Protein AF-A0A4R3TAK6-F1 (afdb_monomer_lite)

Structure (mmCIF, N/CA/C/O backbone):
data_AF-A0A4R3TAK6-F1
#
_entry.id   AF-A0A4R3TAK6-F1
#
loop_
_atom_site.group_PDB
_atom_site.id
_atom_site.type_symbol
_atom_site.label_atom_id
_atom_site.label_alt_id
_atom_site.label_comp_id
_atom_site.label_asym_id
_atom_site.label_entity_id
_atom_site.label_seq_id
_atom_site.pdbx_PDB_ins_code
_atom_site.Cartn_x
_atom_site.Cartn_y
_atom_site.Cartn_z
_atom_site.occupancy
_atom_site.B_iso_or_equiv
_atom_site.auth_seq_id
_atom_site.auth_comp_id
_atom_site.auth_asym_id
_atom_site.auth_atom_id
_atom_site.pdbx_PDB_model_num
ATOM 1 N N . MET A 1 1 ? 19.551 -8.271 3.771 1.00 70.56 1 MET A N 1
ATOM 2 C CA . MET A 1 1 ? 18.998 -9.487 3.119 1.00 70.56 1 MET A CA 1
ATOM 3 C C . MET A 1 1 ? 17.637 -9.910 3.672 1.00 70.56 1 MET A C 1
ATOM 5 O O . MET A 1 1 ? 16.762 -10.207 2.869 1.00 70.56 1 MET A O 1
ATOM 9 N N . LEU A 1 2 ? 17.416 -9.865 4.993 1.00 76.44 2 LEU A N 1
ATOM 10 C CA . LEU A 1 2 ? 16.139 -10.234 5.634 1.00 76.44 2 LEU A CA 1
ATOM 11 C C . LEU A 1 2 ? 14.896 -9.561 5.026 1.00 76.44 2 LEU A C 1
ATOM 13 O O . LEU A 1 2 ? 13.891 -10.227 4.801 1.00 76.44 2 LEU A O 1
ATOM 17 N N . GLY A 1 3 ? 14.986 -8.280 4.653 1.00 71.94 3 GLY A N 1
ATOM 18 C CA . GLY A 1 3 ? 13.868 -7.561 4.027 1.00 71.94 3 GLY A CA 1
ATOM 19 C C . GLY A 1 3 ? 13.377 -8.170 2.705 1.00 71.94 3 GLY A C 1
ATOM 20 O O . GLY A 1 3 ? 12.184 -8.128 2.427 1.00 71.94 3 GLY A O 1
ATOM 21 N N . LYS A 1 4 ? 14.257 -8.810 1.918 1.00 79.31 4 LYS A N 1
ATOM 22 C CA . LYS A 1 4 ? 13.864 -9.494 0.671 1.00 79.31 4 LYS A CA 1
ATOM 23 C C . LYS A 1 4 ? 13.127 -10.805 0.953 1.00 79.31 4 LYS A C 1
ATOM 25 O O . LYS A 1 4 ? 12.213 -11.157 0.219 1.00 79.31 4 LYS A O 1
ATOM 30 N N . ILE A 1 5 ? 13.508 -11.501 2.023 1.00 83.44 5 ILE A N 1
ATOM 31 C CA . ILE A 1 5 ? 12.888 -12.765 2.440 1.00 83.44 5 ILE A CA 1
ATOM 32 C C . ILE A 1 5 ? 11.495 -12.491 3.015 1.00 83.44 5 ILE A C 1
ATOM 34 O O . ILE A 1 5 ? 10.518 -13.083 2.563 1.00 83.44 5 ILE A O 1
ATOM 38 N N . ILE A 1 6 ? 11.387 -11.535 3.944 1.00 79.31 6 ILE A N 1
ATOM 39 C CA . ILE A 1 6 ? 10.099 -11.133 4.529 1.00 79.31 6 ILE A CA 1
ATOM 40 C C . ILE A 1 6 ? 9.184 -10.551 3.445 1.00 79.31 6 ILE A C 1
ATOM 42 O O . ILE A 1 6 ? 8.023 -10.947 3.349 1.00 79.31 6 ILE A O 1
ATOM 46 N N . GLY A 1 7 ? 9.720 -9.691 2.573 1.00 77.31 7 GLY A N 1
ATOM 47 C CA . GLY A 1 7 ? 8.984 -9.138 1.437 1.00 77.31 7 GLY A CA 1
ATOM 48 C C . GLY A 1 7 ? 8.492 -10.212 0.463 1.00 77.31 7 GLY A C 1
ATOM 49 O O . GLY A 1 7 ? 7.349 -10.152 0.019 1.00 77.31 7 GLY A O 1
ATOM 50 N N . GLY A 1 8 ? 9.302 -11.238 0.186 1.00 82.25 8 GLY A N 1
ATOM 51 C CA . GLY A 1 8 ? 8.912 -12.362 -0.667 1.00 82.25 8 GLY A CA 1
ATOM 52 C C . GLY A 1 8 ? 7.804 -13.231 -0.060 1.00 82.25 8 GLY A C 1
ATOM 53 O O . GLY A 1 8 ? 6.859 -13.601 -0.757 1.00 82.25 8 GLY A O 1
ATOM 54 N N . ILE A 1 9 ? 7.870 -13.524 1.243 1.00 82.19 9 ILE A N 1
ATOM 55 C CA . ILE A 1 9 ? 6.856 -14.335 1.940 1.00 82.19 9 ILE A CA 1
ATOM 56 C C . ILE A 1 9 ? 5.530 -13.573 2.054 1.00 82.19 9 ILE A C 1
ATOM 58 O O . ILE A 1 9 ? 4.470 -14.129 1.746 1.00 82.19 9 ILE A O 1
ATOM 62 N N . ALA A 1 10 ? 5.586 -12.300 2.455 1.00 80.38 10 ALA A N 1
ATOM 63 C CA . ALA A 1 10 ? 4.414 -11.437 2.537 1.00 80.38 10 ALA A CA 1
ATOM 64 C C . ALA A 1 10 ? 3.788 -11.227 1.149 1.00 80.38 10 ALA A C 1
ATOM 66 O O . ALA A 1 10 ? 2.586 -11.433 0.986 1.00 80.38 10 ALA A O 1
ATOM 67 N N . GLY A 1 11 ? 4.608 -10.945 0.130 1.00 74.00 11 GLY A N 1
ATOM 68 C CA . GLY A 1 11 ? 4.169 -10.775 -1.255 1.00 74.00 11 GLY A CA 1
ATOM 69 C C . GLY A 1 11 ? 3.477 -12.018 -1.814 1.00 74.00 11 GLY A C 1
ATOM 70 O O . GLY A 1 11 ? 2.377 -11.914 -2.349 1.00 74.00 11 GLY A O 1
ATOM 71 N N . LYS A 1 12 ? 4.042 -13.216 -1.599 1.00 77.56 12 LYS A N 1
ATOM 72 C CA . LYS A 1 12 ? 3.424 -14.489 -2.022 1.00 77.56 12 LYS A CA 1
ATOM 73 C C . LYS A 1 12 ? 2.071 -14.738 -1.347 1.00 77.56 12 LYS A C 1
ATOM 75 O O . LYS A 1 12 ? 1.181 -15.344 -1.939 1.00 77.56 12 LYS A O 1
ATOM 80 N N . ARG A 1 13 ? 1.909 -14.327 -0.086 1.00 79.12 13 ARG A N 1
ATOM 81 C CA . ARG A 1 13 ? 0.651 -14.501 0.657 1.00 79.12 13 ARG A CA 1
ATOM 82 C C . ARG A 1 13 ? -0.412 -13.490 0.233 1.00 79.12 13 ARG A C 1
ATOM 84 O O . ARG A 1 13 ? -1.566 -13.886 0.131 1.00 79.12 13 ARG A O 1
ATOM 91 N N . ILE A 1 14 ? -0.021 -12.253 -0.060 1.00 74.19 14 ILE A N 1
ATOM 92 C CA . ILE A 1 14 ? -0.919 -11.235 -0.612 1.00 74.19 14 ILE A CA 1
ATOM 93 C C . ILE A 1 14 ? -1.373 -11.666 -2.011 1.00 74.19 14 ILE A C 1
ATOM 95 O O . ILE A 1 14 ? -2.572 -11.808 -2.214 1.00 74.19 14 ILE A O 1
ATOM 99 N N . ALA A 1 15 ? -0.443 -12.008 -2.912 1.00 71.19 15 ALA A N 1
ATOM 100 C CA . ALA A 1 15 ? -0.728 -12.392 -4.301 1.00 71.19 15 ALA A CA 1
ATOM 101 C C . ALA A 1 15 ? -1.759 -13.527 -4.444 1.00 71.19 15 ALA A C 1
ATOM 103 O O . ALA A 1 15 ? -2.572 -13.507 -5.358 1.00 71.19 15 ALA A O 1
ATOM 104 N N . ARG A 1 16 ? -1.773 -14.497 -3.518 1.00 72.69 16 ARG A N 1
ATOM 105 C CA . ARG A 1 16 ? -2.765 -15.589 -3.522 1.00 72.69 16 ARG A CA 1
ATOM 106 C C . ARG A 1 16 ? -4.182 -15.158 -3.143 1.00 72.69 16 ARG A C 1
ATOM 108 O O . ARG A 1 16 ? -5.122 -15.835 -3.527 1.00 72.69 16 ARG A O 1
ATOM 115 N N . ASN A 1 17 ? -4.330 -14.079 -2.378 1.00 70.19 17 ASN A N 1
ATOM 116 C CA . ASN A 1 17 ? -5.626 -13.601 -1.890 1.00 70.19 17 ASN A CA 1
ATOM 117 C C . ASN A 1 17 ? -6.200 -12.444 -2.729 1.00 70.19 17 ASN A C 1
ATOM 119 O O . ASN A 1 17 ? -7.364 -12.109 -2.554 1.00 70.19 17 ASN A O 1
ATOM 123 N N . VAL A 1 18 ? -5.418 -11.836 -3.633 1.00 67.00 18 VAL A N 1
ATOM 124 C CA . VAL A 1 18 ? -5.872 -10.754 -4.536 1.00 67.00 18 VAL A CA 1
ATOM 125 C C . VAL A 1 18 ? -6.294 -11.233 -5.937 1.00 67.00 18 VAL A C 1
ATOM 127 O O . VAL A 1 18 ? -6.406 -10.414 -6.841 1.00 67.00 18 VAL A O 1
ATOM 130 N N . VAL A 1 19 ? -6.606 -12.524 -6.124 1.00 56.34 19 VAL A N 1
ATOM 131 C CA . VAL A 1 19 ? -7.005 -13.169 -7.410 1.00 56.34 19 VAL A CA 1
ATOM 132 C C . VAL A 1 19 ? -8.354 -12.660 -7.992 1.00 56.34 19 VAL A C 1
ATOM 134 O O . VAL A 1 19 ? -8.962 -13.293 -8.839 1.00 56.34 19 VAL A O 1
ATOM 137 N N . GLY A 1 20 ? -8.842 -11.491 -7.579 1.00 59.41 20 GLY A N 1
ATOM 138 C CA . GLY A 1 20 ? -10.085 -10.888 -8.082 1.00 59.41 20 GLY A CA 1
ATOM 139 C C . GLY A 1 20 ? -10.018 -9.379 -8.317 1.00 59.41 20 GLY A C 1
ATOM 140 O O . GLY A 1 20 ? -11.047 -8.767 -8.582 1.00 59.41 20 GLY A O 1
ATOM 141 N N . VAL A 1 21 ? -8.838 -8.762 -8.197 1.00 62.12 21 VAL A N 1
ATOM 142 C CA . VAL A 1 21 ? -8.630 -7.374 -8.629 1.00 62.12 21 VAL A CA 1
ATOM 143 C C . VAL A 1 21 ? -8.255 -7.423 -10.101 1.00 62.12 21 VAL A C 1
ATOM 145 O O . VAL A 1 21 ? -7.288 -8.102 -10.436 1.00 62.12 21 VAL A O 1
ATOM 148 N N . ASP A 1 22 ? -9.012 -6.720 -10.947 1.00 66.94 22 ASP A N 1
ATOM 149 C CA . ASP A 1 22 ? -8.760 -6.566 -12.385 1.00 66.94 22 ASP A CA 1
ATOM 150 C C . ASP A 1 22 ? -7.248 -6.416 -12.630 1.00 66.94 22 ASP A C 1
ATOM 152 O O . ASP A 1 22 ? -6.636 -5.450 -12.155 1.00 66.94 22 ASP A O 1
ATOM 156 N N . GLU A 1 23 ? -6.623 -7.423 -13.256 1.00 69.50 23 GLU A N 1
ATOM 157 C CA . GLU A 1 23 ? -5.160 -7.623 -13.250 1.00 69.50 23 GLU A CA 1
ATOM 158 C C . GLU A 1 23 ? -4.412 -6.366 -13.713 1.00 69.50 23 GLU A C 1
ATOM 160 O O . GLU A 1 23 ? -3.355 -6.011 -13.186 1.00 69.50 23 GLU A O 1
ATOM 165 N N . THR A 1 24 ? -5.021 -5.636 -14.645 1.00 81.06 24 THR A N 1
ATOM 166 C CA . THR A 1 24 ? -4.501 -4.388 -15.202 1.00 81.06 24 THR A CA 1
ATOM 167 C C . THR A 1 24 ? -4.640 -3.218 -14.227 1.00 81.06 24 THR A C 1
ATOM 169 O O . THR A 1 24 ? -3.679 -2.480 -13.997 1.00 81.06 24 THR A O 1
ATOM 172 N N . GLY A 1 25 ? -5.810 -3.051 -13.604 1.00 79.88 25 GLY A N 1
ATOM 173 C CA . GLY A 1 25 ? -6.063 -1.961 -12.657 1.00 79.88 25 GLY A CA 1
ATOM 174 C C . GLY A 1 25 ? -5.235 -2.097 -11.378 1.00 79.88 25 GLY A C 1
ATOM 175 O O . GLY A 1 25 ? -4.633 -1.124 -10.917 1.00 79.88 25 GLY A O 1
ATOM 176 N N . GLY A 1 26 ? -5.131 -3.319 -10.849 1.00 78.38 26 GLY A N 1
ATOM 177 C CA . GLY A 1 26 ? -4.309 -3.629 -9.679 1.00 78.38 26 GLY A CA 1
AT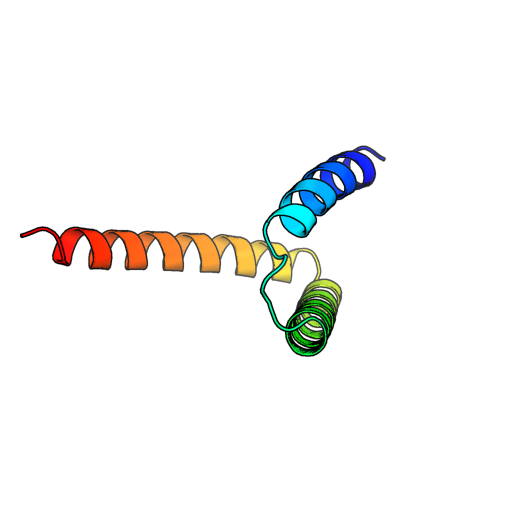OM 178 C C . GLY A 1 26 ? -2.815 -3.420 -9.935 1.00 78.38 26 GLY A C 1
ATOM 179 O O . GLY A 1 26 ? -2.118 -2.856 -9.087 1.00 78.38 26 GLY A O 1
ATOM 180 N N . ALA A 1 27 ? -2.322 -3.805 -11.117 1.00 84.69 27 ALA A N 1
ATOM 181 C CA . ALA A 1 27 ? -0.929 -3.594 -11.499 1.00 84.69 27 ALA A CA 1
ATOM 182 C C . ALA A 1 27 ? -0.592 -2.107 -11.663 1.00 84.69 27 ALA A C 1
ATOM 184 O O . ALA A 1 27 ? 0.404 -1.644 -11.107 1.00 84.69 27 ALA A O 1
ATOM 185 N N . ILE A 1 28 ? -1.431 -1.339 -12.366 1.00 88.69 28 ILE A N 1
ATOM 186 C CA . ILE A 1 28 ? -1.212 0.101 -12.565 1.00 88.69 28 ILE A CA 1
ATOM 187 C C . ILE A 1 28 ? -1.232 0.831 -11.221 1.00 88.69 28 ILE A C 1
ATOM 189 O O . ILE A 1 28 ? -0.299 1.575 -10.910 1.00 88.69 28 ILE A O 1
ATOM 193 N N . ALA A 1 29 ? -2.244 0.578 -10.388 1.00 86.50 29 ALA A N 1
ATOM 194 C CA . ALA A 1 29 ? -2.330 1.177 -9.060 1.00 86.50 29 ALA A CA 1
ATOM 195 C C . ALA A 1 29 ? -1.124 0.792 -8.188 1.00 86.50 29 ALA A C 1
ATOM 197 O O . ALA A 1 29 ? -0.541 1.653 -7.528 1.00 86.50 29 ALA A O 1
ATOM 198 N N . GLY A 1 30 ? -0.698 -0.474 -8.234 1.00 82.94 30 GLY A N 1
ATOM 199 C CA . GLY A 1 30 ? 0.477 -0.961 -7.516 1.00 82.94 30 GLY A CA 1
ATOM 200 C C . GLY A 1 30 ? 1.774 -0.286 -7.963 1.00 82.94 30 GLY A C 1
ATOM 201 O O . GLY A 1 30 ? 2.570 0.121 -7.119 1.00 82.94 30 GLY A O 1
ATOM 202 N N . VAL A 1 31 ? 1.977 -0.102 -9.271 1.00 87.56 31 VAL A N 1
ATOM 203 C CA . VAL A 1 31 ? 3.157 0.581 -9.826 1.00 87.56 31 VAL A CA 1
ATOM 204 C C . VAL A 1 31 ? 3.158 2.061 -9.458 1.00 87.56 31 VAL A C 1
ATOM 206 O O . VAL A 1 31 ? 4.192 2.574 -9.027 1.00 87.56 31 VAL A O 1
ATOM 209 N N . VAL A 1 32 ? 2.021 2.751 -9.568 1.00 86.94 32 VAL A N 1
ATOM 210 C CA . VAL A 1 32 ? 1.904 4.165 -9.181 1.00 86.94 32 VAL A CA 1
ATOM 211 C C . VAL A 1 32 ? 2.160 4.328 -7.683 1.00 86.94 32 VAL A C 1
ATOM 213 O O . VAL A 1 32 ? 3.013 5.127 -7.295 1.00 86.94 32 VAL A O 1
ATOM 216 N N . ALA A 1 33 ? 1.512 3.518 -6.843 1.00 83.19 33 ALA A N 1
ATOM 217 C CA . ALA A 1 33 ? 1.711 3.540 -5.397 1.00 83.19 33 ALA A CA 1
ATOM 218 C C . ALA A 1 33 ? 3.170 3.243 -5.017 1.00 83.19 33 ALA A C 1
ATOM 220 O O . ALA A 1 33 ? 3.765 3.981 -4.232 1.00 83.19 33 ALA A O 1
ATOM 221 N N . ALA A 1 34 ? 3.786 2.219 -5.616 1.00 82.88 34 ALA A N 1
ATOM 222 C CA . ALA A 1 34 ? 5.187 1.880 -5.380 1.00 82.88 34 ALA A CA 1
ATOM 223 C C . ALA A 1 34 ? 6.144 2.981 -5.856 1.00 82.88 34 ALA A C 1
ATOM 225 O O . ALA A 1 34 ? 7.150 3.245 -5.200 1.00 82.88 34 ALA A O 1
ATOM 226 N N . THR A 1 35 ? 5.836 3.651 -6.967 1.00 85.06 35 THR A N 1
ATOM 227 C CA . THR A 1 35 ? 6.652 4.748 -7.507 1.00 85.06 35 THR A CA 1
ATOM 228 C C . THR A 1 35 ? 6.599 5.971 -6.601 1.00 85.06 35 THR A C 1
ATOM 230 O O . THR A 1 35 ? 7.643 6.536 -6.271 1.00 85.06 35 THR A O 1
ATOM 233 N N . VAL A 1 36 ? 5.405 6.350 -6.139 1.00 84.31 36 VAL A N 1
ATOM 234 C CA . VAL A 1 36 ? 5.224 7.431 -5.162 1.00 84.31 36 VAL A CA 1
ATOM 235 C C . VAL A 1 36 ? 5.956 7.080 -3.867 1.00 84.31 36 VAL A C 1
ATOM 237 O O . VAL A 1 36 ? 6.773 7.864 -3.388 1.00 84.31 36 VAL A O 1
ATOM 240 N N . LEU A 1 37 ? 5.769 5.866 -3.348 1.00 81.31 37 LEU A N 1
ATOM 241 C CA . LEU A 1 37 ? 6.422 5.418 -2.120 1.00 81.31 37 LEU A CA 1
ATOM 242 C C . LEU A 1 37 ? 7.953 5.396 -2.246 1.00 81.31 37 LEU A C 1
ATOM 244 O O . LEU A 1 37 ? 8.652 5.831 -1.335 1.00 81.31 37 LEU A O 1
ATOM 248 N N . ARG A 1 38 ? 8.489 4.959 -3.391 1.00 80.06 38 ARG A N 1
ATOM 249 C CA . ARG A 1 38 ? 9.932 4.975 -3.675 1.00 80.06 38 ARG A CA 1
ATOM 250 C C . ARG A 1 38 ? 10.484 6.397 -3.792 1.00 80.06 38 ARG A C 1
ATOM 252 O O . ARG A 1 38 ? 11.636 6.612 -3.426 1.00 80.06 38 ARG A O 1
ATOM 259 N N . ARG A 1 39 ? 9.681 7.357 -4.262 1.00 82.25 39 ARG A N 1
ATOM 260 C CA . ARG A 1 39 ? 10.065 8.77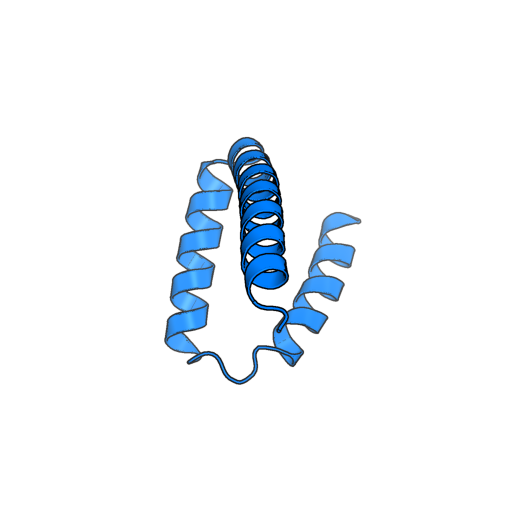3 -4.376 1.00 82.25 39 ARG A CA 1
ATOM 261 C C . ARG A 1 39 ? 10.029 9.511 -3.035 1.00 82.25 39 ARG A C 1
ATOM 263 O O . ARG A 1 39 ? 10.868 10.374 -2.813 1.00 82.25 39 ARG A O 1
ATOM 270 N N . PHE A 1 40 ? 9.113 9.146 -2.138 1.00 80.00 40 PHE A N 1
ATOM 271 C CA . PHE A 1 40 ? 9.042 9.685 -0.772 1.00 80.00 40 PHE A CA 1
ATOM 272 C C . PHE A 1 40 ? 9.914 8.920 0.243 1.00 80.00 40 PHE A C 1
ATOM 274 O O . PHE A 1 40 ? 10.172 9.419 1.339 1.00 80.00 40 PHE A O 1
ATOM 281 N N . GLY A 1 41 ? 10.387 7.719 -0.099 1.00 81.12 41 GLY A N 1
ATOM 282 C CA . GLY A 1 41 ? 11.298 6.926 0.727 1.00 81.12 41 GLY A CA 1
ATOM 283 C C . GLY A 1 41 ? 10.731 6.597 2.114 1.00 81.12 41 GLY A C 1
ATOM 284 O O . GLY A 1 41 ? 9.539 6.333 2.273 1.00 81.12 41 GLY A O 1
ATOM 285 N N . LEU A 1 42 ? 11.592 6.626 3.139 1.00 82.12 42 LEU A N 1
ATOM 286 C CA . LEU A 1 42 ? 11.226 6.367 4.542 1.00 82.12 42 LEU A CA 1
ATOM 287 C C . LEU A 1 42 ? 10.088 7.269 5.047 1.00 82.12 42 LEU A C 1
ATOM 289 O O . LEU A 1 42 ? 9.244 6.806 5.812 1.00 82.12 42 LEU A O 1
ATOM 293 N N . ALA A 1 43 ? 10.021 8.520 4.583 1.00 84.38 43 ALA A N 1
ATOM 294 C CA . ALA A 1 43 ? 8.949 9.442 4.948 1.00 84.38 43 ALA A CA 1
ATOM 295 C C . ALA A 1 43 ? 7.592 9.000 4.378 1.00 84.38 43 ALA A C 1
ATOM 297 O O . ALA A 1 43 ? 6.580 9.083 5.068 1.00 84.38 43 ALA A O 1
ATOM 298 N N . GLY A 1 44 ? 7.573 8.455 3.157 1.00 83.50 44 GLY A N 1
ATOM 299 C CA . GLY A 1 44 ? 6.364 7.886 2.558 1.00 83.50 44 GLY A CA 1
ATOM 300 C C . GLY A 1 44 ? 5.862 6.661 3.320 1.00 83.50 44 GLY A C 1
ATOM 301 O O . GLY A 1 44 ? 4.662 6.523 3.540 1.00 83.50 44 GLY A O 1
ATOM 302 N N . ILE A 1 45 ? 6.777 5.806 3.791 1.00 85.56 45 ILE A N 1
ATOM 303 C CA . ILE A 1 45 ? 6.429 4.646 4.627 1.00 85.56 45 ILE A CA 1
ATOM 304 C C . ILE A 1 45 ? 5.856 5.108 5.972 1.00 85.56 45 ILE A C 1
ATOM 306 O O . ILE A 1 45 ? 4.835 4.583 6.410 1.00 85.56 45 ILE A O 1
ATOM 310 N N . ALA A 1 46 ? 6.471 6.108 6.607 1.00 87.12 46 ALA A N 1
ATOM 311 C CA . ALA A 1 46 ? 5.989 6.663 7.869 1.00 87.12 46 ALA A CA 1
ATOM 312 C C . ALA A 1 46 ? 4.604 7.313 7.716 1.00 87.12 46 ALA A C 1
ATOM 314 O O . ALA A 1 46 ? 3.703 7.027 8.502 1.00 87.12 46 ALA A O 1
ATOM 315 N N . ALA A 1 47 ? 4.401 8.119 6.672 1.00 88.06 47 ALA A N 1
ATOM 316 C CA . ALA A 1 47 ? 3.113 8.737 6.376 1.00 88.06 47 ALA A CA 1
ATOM 317 C C . ALA A 1 47 ? 2.032 7.689 6.076 1.00 88.06 47 ALA A C 1
ATOM 319 O O . ALA A 1 47 ? 0.924 7.793 6.593 1.00 88.06 47 ALA A O 1
ATOM 320 N N . ALA A 1 48 ? 2.359 6.647 5.307 1.00 87.31 48 ALA A N 1
ATOM 321 C CA . ALA A 1 48 ? 1.442 5.544 5.039 1.00 87.31 48 ALA A CA 1
ATOM 322 C C . ALA A 1 48 ? 1.092 4.765 6.315 1.00 87.31 48 ALA A C 1
ATOM 324 O O . ALA A 1 48 ? -0.067 4.418 6.512 1.00 87.31 48 ALA A O 1
ATOM 325 N N . ALA A 1 49 ? 2.057 4.528 7.207 1.00 87.12 49 ALA A N 1
ATOM 326 C CA . ALA A 1 49 ? 1.817 3.850 8.479 1.00 87.12 49 ALA A CA 1
ATOM 327 C C . ALA A 1 49 ? 0.921 4.679 9.415 1.00 87.12 49 ALA A C 1
ATOM 329 O O . ALA A 1 49 ? -0.042 4.151 9.971 1.00 87.12 49 ALA A O 1
ATOM 330 N N . VAL A 1 50 ? 1.200 5.979 9.555 1.00 93.00 50 VAL A N 1
ATOM 331 C CA . VAL A 1 50 ? 0.392 6.898 10.374 1.00 93.00 50 VAL A CA 1
ATOM 332 C C . VAL A 1 50 ? -1.002 7.074 9.772 1.00 93.00 50 VAL A C 1
ATOM 334 O O . VAL A 1 50 ? -1.993 6.993 10.494 1.00 93.00 50 VAL A O 1
ATOM 337 N N . GLY A 1 51 ? -1.091 7.243 8.452 1.00 88.69 51 GLY A N 1
ATOM 338 C CA . GLY A 1 51 ? -2.352 7.340 7.723 1.00 88.69 51 GLY A CA 1
ATOM 339 C C . GLY A 1 51 ? -3.196 6.077 7.868 1.00 88.69 51 GLY A C 1
ATOM 340 O O . GLY A 1 51 ? -4.365 6.171 8.224 1.00 88.69 51 GLY A O 1
ATOM 341 N N . ALA A 1 52 ? -2.599 4.895 7.697 1.00 87.12 52 ALA A N 1
ATOM 342 C CA . ALA A 1 52 ? -3.286 3.619 7.889 1.00 87.12 52 ALA A CA 1
ATOM 343 C C . ALA A 1 52 ? -3.751 3.416 9.339 1.00 87.12 52 ALA A C 1
ATOM 345 O O . ALA A 1 52 ? -4.827 2.869 9.568 1.00 87.12 52 ALA A O 1
ATOM 346 N N . TYR A 1 53 ? -2.974 3.864 10.330 1.00 91.00 53 TYR A N 1
ATOM 347 C CA . TYR A 1 53 ? -3.375 3.796 11.736 1.00 91.00 53 TYR A CA 1
ATOM 348 C C . TYR A 1 53 ? -4.548 4.736 12.047 1.00 91.00 53 TYR A C 1
ATOM 350 O O . TYR A 1 53 ? -5.515 4.326 12.691 1.00 91.00 53 TYR A O 1
ATOM 358 N N . ALA A 1 54 ? -4.488 5.978 11.560 1.00 92.06 54 ALA A N 1
ATOM 359 C CA . ALA A 1 54 ? -5.564 6.950 11.715 1.00 92.06 54 ALA A CA 1
ATOM 360 C C . ALA A 1 54 ? -6.851 6.486 11.012 1.00 92.06 54 ALA A C 1
ATOM 362 O O . ALA A 1 54 ? -7.927 6.535 11.609 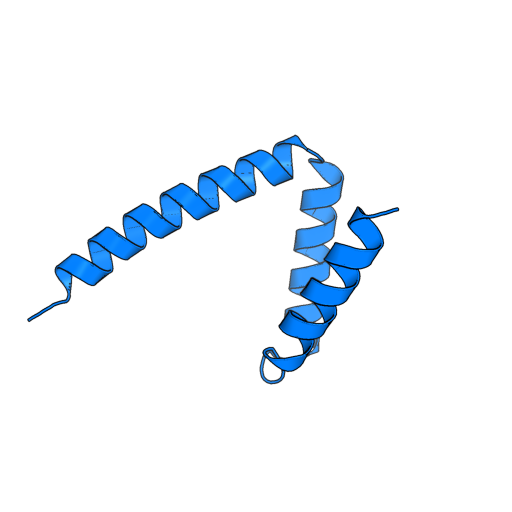1.00 92.06 54 ALA A O 1
ATOM 363 N N . ASP A 1 55 ? -6.732 5.972 9.786 1.00 90.31 55 ASP A N 1
ATOM 364 C CA . ASP A 1 55 ? -7.849 5.417 9.022 1.00 90.31 55 ASP A CA 1
A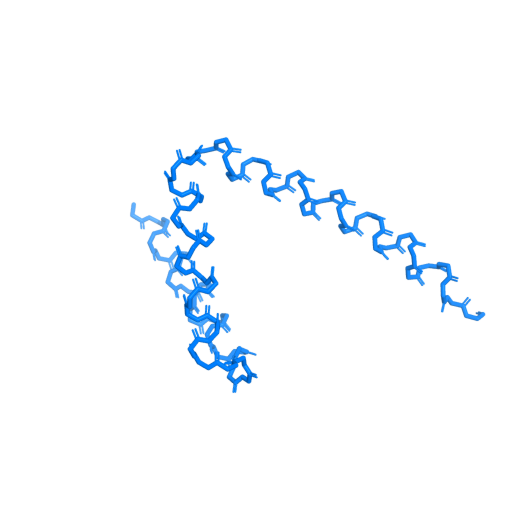TOM 365 C C . ASP A 1 55 ? -8.468 4.207 9.727 1.00 90.31 55 ASP A C 1
ATOM 367 O O . ASP A 1 55 ? -9.681 4.166 9.932 1.00 90.31 55 ASP A O 1
ATOM 371 N N . ARG A 1 56 ? -7.641 3.272 10.214 1.00 86.56 56 ARG A N 1
ATOM 372 C CA . ARG A 1 56 ? -8.113 2.127 10.998 1.00 86.56 56 ARG A CA 1
ATOM 373 C C . ARG A 1 56 ? -8.869 2.579 12.241 1.00 86.56 56 ARG A C 1
ATOM 375 O O . ARG A 1 56 ? -9.945 2.052 12.509 1.00 86.56 56 ARG A O 1
ATOM 382 N N . LYS A 1 57 ? -8.353 3.569 12.975 1.00 87.75 57 LYS A N 1
ATOM 383 C CA . LYS A 1 57 ? -9.006 4.074 14.189 1.00 87.75 57 LYS A CA 1
ATOM 384 C C . LYS A 1 57 ? -10.348 4.739 13.883 1.00 87.75 57 LYS A C 1
ATOM 386 O O . LYS A 1 57 ? -11.302 4.579 14.644 1.00 87.75 57 LYS A O 1
ATOM 391 N N . LEU A 1 58 ? -10.436 5.466 12.771 1.00 85.19 58 LEU A N 1
ATOM 392 C CA . LEU A 1 58 ? -11.672 6.111 12.339 1.00 85.19 58 LEU A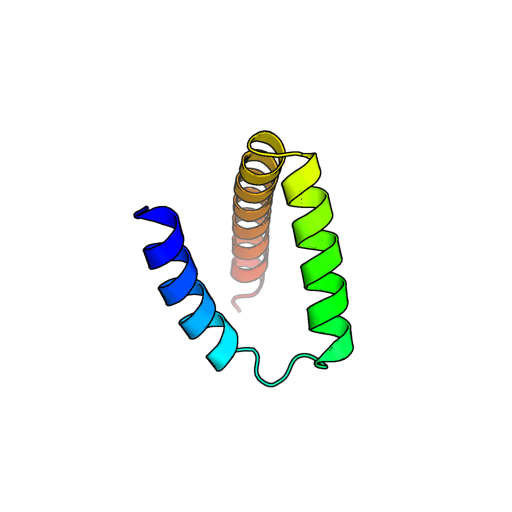 CA 1
ATOM 393 C C . LEU A 1 58 ? -12.692 5.085 11.826 1.00 85.19 58 LEU A C 1
ATOM 395 O O . LEU A 1 58 ? -13.873 5.175 12.155 1.00 85.19 58 LEU A O 1
ATOM 399 N N . SER A 1 59 ? -12.231 4.085 11.078 1.00 86.00 59 SER A N 1
ATOM 400 C CA . SER A 1 59 ? -13.037 2.970 10.582 1.00 86.00 59 SER A CA 1
ATOM 401 C C . SER A 1 59 ? -13.553 2.080 11.710 1.00 86.00 59 SER A C 1
ATOM 403 O O . SER A 1 59 ? -14.715 1.690 11.679 1.00 86.00 59 SER A O 1
ATOM 405 N N . GLU A 1 60 ? -12.742 1.806 12.736 1.00 81.12 60 GLU A N 1
ATOM 406 C CA . GLU A 1 60 ? -13.182 1.131 13.964 1.00 81.12 60 GLU A CA 1
ATOM 407 C C . GLU A 1 60 ? -14.299 1.930 14.635 1.00 81.12 60 GLU A C 1
ATOM 409 O O . GLU A 1 60 ? -15.351 1.373 14.917 1.00 81.12 60 GLU A O 1
ATOM 414 N N . LYS A 1 61 ? -14.145 3.253 14.771 1.00 76.94 61 LYS A N 1
ATOM 415 C CA . LYS A 1 61 ? -15.178 4.123 15.355 1.00 76.94 61 LYS A CA 1
ATOM 416 C C . LYS A 1 61 ? -16.482 4.113 14.546 1.00 76.94 61 LYS A C 1
ATOM 418 O O . LYS A 1 61 ? -17.561 4.106 15.129 1.00 76.94 61 LYS A O 1
ATOM 423 N N . ARG A 1 62 ? -16.401 4.074 13.209 1.00 74.94 62 ARG A N 1
ATOM 424 C CA . ARG A 1 62 ? -17.576 3.962 12.320 1.00 74.94 62 ARG A CA 1
ATOM 425 C C . ARG A 1 62 ? -18.215 2.571 12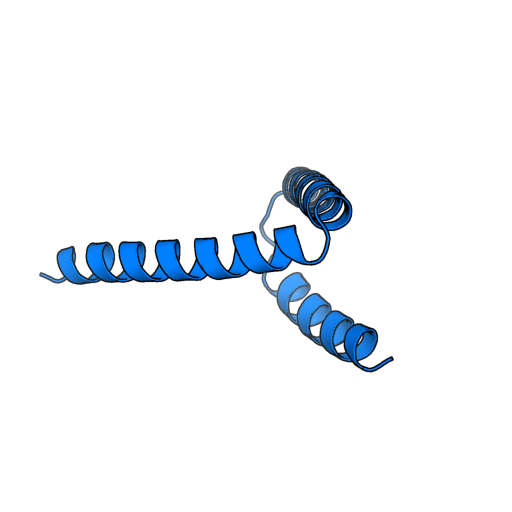.331 1.00 74.94 62 ARG A C 1
ATOM 427 O O . ARG A 1 62 ? -19.429 2.482 12.179 1.00 74.94 62 ARG A O 1
ATOM 434 N N . ARG A 1 63 ? -17.420 1.509 12.496 1.00 70.88 63 ARG A N 1
ATOM 435 C CA . ARG A 1 63 ? -17.910 0.131 12.654 1.00 70.88 63 ARG A CA 1
ATOM 436 C C . ARG A 1 63 ? -18.617 -0.064 13.990 1.00 70.88 63 ARG A C 1
ATOM 438 O O . ARG A 1 63 ? -19.676 -0.671 14.005 1.00 70.88 63 ARG A O 1
ATOM 445 N N . ASP A 1 64 ? -18.081 0.513 15.060 1.00 62.41 64 ASP A N 1
ATOM 446 C CA . ASP A 1 64 ? -18.701 0.506 16.391 1.00 62.41 64 ASP A CA 1
ATOM 447 C C . ASP A 1 64 ? -20.039 1.265 16.394 1.00 62.41 64 ASP A C 1
ATOM 449 O O . ASP A 1 64 ? -21.001 0.850 17.023 1.00 62.41 64 ASP A O 1
ATOM 453 N N . SER A 1 65 ? -20.140 2.330 15.589 1.00 57.94 65 SER A N 1
ATOM 454 C CA . SER A 1 65 ? -21.387 3.089 15.383 1.00 57.94 65 SER A CA 1
ATOM 455 C C . SER A 1 65 ? -22.436 2.352 14.529 1.00 57.94 65 SER A C 1
ATOM 457 O O . SER A 1 65 ? -23.511 2.896 14.296 1.00 57.94 65 SER A O 1
ATOM 459 N N . ASN A 1 66 ? -22.105 1.169 13.996 1.00 54.84 66 ASN A N 1
ATOM 460 C CA . ASN A 1 66 ? -22.973 0.324 13.166 1.00 54.84 66 ASN A CA 1
ATOM 461 C C . ASN A 1 66 ? -23.254 -1.049 13.814 1.00 54.84 66 ASN A C 1
ATOM 463 O O . ASN A 1 66 ? -23.683 -1.970 13.117 1.00 54.84 66 ASN A O 1
ATOM 467 N N . LEU A 1 67 ? -23.027 -1.207 15.125 1.00 55.88 67 LEU A N 1
ATOM 468 C CA . LEU A 1 67 ? -23.656 -2.299 15.872 1.00 55.88 67 LEU A CA 1
ATOM 469 C C . LEU A 1 67 ? -25.112 -1.906 16.218 1.00 55.88 67 LEU A C 1
ATOM 471 O O . LEU A 1 67 ? -25.302 -0.805 16.737 1.00 55.88 67 LEU A O 1
ATOM 475 N N . PRO A 1 68 ? -26.119 -2.754 15.915 1.00 54.38 68 PRO A N 1
ATOM 476 C CA . PRO A 1 68 ? -27.481 -2.603 16.434 1.00 54.38 68 PRO A CA 1
ATOM 477 C C . PRO A 1 68 ? -27.546 -2.765 17.958 1.00 54.38 68 PRO A C 1
ATOM 479 O O . PRO A 1 68 ? -26.698 -3.500 18.517 1.00 54.38 68 PRO A O 1
#

pLDDT: mean 78.56, std 9.66, range [54.38, 93.0]

Foldseek 3Di:
DVCVVVCVVVVVVVVVVPVPDPPVVVVVVVVVLVVVCVVCDPVSVVCVVVVVVVVVVVVVVVVVVPDD

Sequence (68 aa):
MLGKIIGGIAGKRIARNVVGVDETGGAIAGVVAATVLRRFGLAGIAAAAVGAYADRKLSEKRRDSNLP

Radius of gyration: 15.46 Å; chains: 1; bounding box: 46×25×32 Å

Secondary structure (DSSP, 8-state):
-HHHHHHHHHHHHHHHH-TTS-HHHHHHHHHHHHHHHHHHHHHHHHHHHHHHHHHHHHHHHHHHTT--